Protein AF-A0A8S3JGA9-F1 (afdb_monomer_lite)

pLDDT: mean 80.51, std 12.79, range [36.28, 93.25]

Radius of gyration: 20.14 Å; chains: 1; bounding box: 52×30×58 Å

Structure (mmCIF, N/CA/C/O backbone):
data_AF-A0A8S3JGA9-F1
#
_entry.id   AF-A0A8S3JGA9-F1
#
loop_
_atom_site.group_PDB
_atom_site.id
_atom_site.type_symbol
_atom_site.label_atom_id
_atom_site.label_alt_id
_atom_site.label_comp_id
_atom_site.label_asym_id
_atom_site.label_entity_id
_atom_site.label_seq_id
_atom_site.pdbx_PDB_ins_code
_atom_site.Cartn_x
_atom_site.Cartn_y
_atom_site.Cartn_z
_atom_site.occupancy
_atom_site.B_iso_or_equiv
_atom_site.auth_seq_id
_atom_site.auth_comp_id
_atom_site.auth_asym_id
_atom_site.auth_atom_id
_atom_site.pdbx_PDB_model_num
ATOM 1 N N . ASN A 1 1 ? 4.092 7.986 -29.849 1.00 61.78 1 ASN A N 1
ATOM 2 C CA . ASN A 1 1 ? 4.855 7.633 -28.631 1.00 61.78 1 ASN A CA 1
ATOM 3 C C . ASN A 1 1 ? 3.960 7.201 -27.460 1.00 61.78 1 ASN A C 1
ATOM 5 O O . ASN A 1 1 ? 4.454 6.544 -26.558 1.00 61.78 1 ASN A O 1
ATOM 9 N N . GLU A 1 2 ? 2.647 7.481 -27.481 1.00 66.56 2 GLU A N 1
ATOM 10 C CA . GLU A 1 2 ? 1.699 7.050 -26.429 1.00 66.56 2 GLU A CA 1
ATOM 11 C C . GLU A 1 2 ? 1.536 5.533 -26.301 1.00 66.56 2 GLU A C 1
ATOM 13 O O . GLU A 1 2 ? 1.469 5.021 -25.193 1.00 66.56 2 GLU A O 1
ATOM 18 N N . ARG A 1 3 ? 1.563 4.780 -27.409 1.00 68.38 3 ARG A N 1
ATOM 19 C CA . ARG A 1 3 ? 1.464 3.308 -27.362 1.00 68.38 3 ARG A CA 1
ATOM 20 C C . ARG A 1 3 ? 2.550 2.651 -26.500 1.00 68.38 3 ARG A C 1
ATOM 22 O O . ARG A 1 3 ? 2.265 1.692 -25.795 1.00 68.38 3 ARG A O 1
ATOM 29 N N . ALA A 1 4 ? 3.778 3.172 -26.555 1.00 73.31 4 ALA A N 1
ATOM 30 C CA . ALA A 1 4 ? 4.890 2.668 -25.750 1.00 73.31 4 ALA A CA 1
ATOM 31 C C . ALA A 1 4 ? 4.746 3.063 -24.272 1.00 73.31 4 ALA A C 1
ATOM 33 O O . ALA A 1 4 ? 5.053 2.261 -23.396 1.00 73.31 4 ALA A O 1
ATOM 34 N N . LYS A 1 5 ? 4.227 4.270 -23.999 1.00 77.00 5 LYS A N 1
ATOM 35 C CA . LYS A 1 5 ? 3.922 4.733 -22.639 1.00 77.00 5 LYS A CA 1
ATOM 36 C C . LYS A 1 5 ? 2.852 3.852 -21.987 1.00 77.00 5 LYS A C 1
ATOM 38 O O . LYS A 1 5 ? 3.077 3.358 -20.889 1.00 77.00 5 LYS A O 1
ATOM 43 N N . ASN A 1 6 ? 1.754 3.583 -22.694 1.00 80.38 6 ASN A N 1
ATOM 44 C CA . ASN A 1 6 ? 0.661 2.749 -22.186 1.00 80.38 6 ASN A CA 1
ATOM 45 C C . ASN A 1 6 ? 1.147 1.326 -21.886 1.00 80.38 6 ASN A C 1
ATOM 47 O O . ASN A 1 6 ? 0.942 0.828 -20.787 1.00 80.38 6 ASN A O 1
ATOM 51 N N . SER A 1 7 ? 1.921 0.728 -22.799 1.00 84.44 7 SER A N 1
ATOM 52 C CA . SER A 1 7 ? 2.502 -0.602 -22.576 1.00 84.44 7 SER A CA 1
ATOM 53 C C . SER A 1 7 ? 3.441 -0.666 -21.364 1.00 84.44 7 SER A C 1
ATOM 55 O O . SER A 1 7 ? 3.545 -1.721 -20.741 1.00 84.44 7 SER A O 1
ATOM 57 N N . ALA A 1 8 ? 4.150 0.420 -21.040 1.00 87.69 8 ALA A N 1
ATOM 58 C CA . ALA A 1 8 ? 5.015 0.472 -19.864 1.00 87.69 8 ALA A CA 1
ATOM 59 C C . ALA A 1 8 ? 4.201 0.573 -18.565 1.00 87.69 8 ALA A C 1
ATOM 61 O O . ALA A 1 8 ? 4.520 -0.115 -17.598 1.00 87.69 8 ALA A O 1
ATOM 62 N N . VAL A 1 9 ? 3.135 1.380 -18.556 1.00 89.62 9 VAL A N 1
ATOM 63 C CA . VAL A 1 9 ? 2.206 1.476 -17.418 1.00 89.62 9 VAL A CA 1
ATOM 64 C C . VAL A 1 9 ? 1.517 0.131 -17.176 1.00 89.62 9 VAL A C 1
ATOM 66 O O . VAL A 1 9 ? 1.489 -0.338 -16.041 1.00 89.62 9 VAL A O 1
ATOM 69 N N . ASP A 1 10 ? 1.080 -0.554 -18.235 1.00 91.31 10 ASP A N 1
ATOM 70 C CA . ASP A 1 10 ? 0.494 -1.896 -18.143 1.00 91.31 10 ASP A CA 1
ATOM 71 C C . ASP A 1 10 ? 1.479 -2.915 -17.550 1.00 91.31 10 ASP A C 1
ATOM 73 O O . ASP A 1 10 ? 1.123 -3.691 -16.663 1.00 91.31 10 ASP A O 1
ATOM 77 N N . ALA A 1 11 ? 2.746 -2.887 -17.978 1.00 91.88 11 ALA A N 1
ATOM 78 C CA . ALA A 1 11 ? 3.778 -3.760 -17.422 1.00 91.88 11 ALA A CA 1
ATOM 79 C C . ALA A 1 11 ? 4.012 -3.505 -15.922 1.00 91.88 11 ALA A C 1
ATOM 81 O O . ALA A 1 11 ? 4.147 -4.455 -15.147 1.00 91.88 11 ALA A O 1
ATOM 82 N N . VAL A 1 12 ? 4.025 -2.235 -15.499 1.00 91.69 12 VAL A N 1
ATOM 83 C CA . VAL A 1 12 ? 4.119 -1.869 -14.078 1.00 91.69 12 VAL A CA 1
ATOM 84 C C . VAL A 1 12 ? 2.884 -2.353 -13.319 1.00 91.69 12 VAL A C 1
ATOM 86 O O . VAL A 1 12 ? 3.034 -2.964 -12.263 1.00 91.69 12 VAL A O 1
ATOM 89 N N . ASN A 1 13 ? 1.683 -2.170 -13.870 1.00 92.88 13 ASN A N 1
ATOM 90 C CA . ASN A 1 13 ? 0.442 -2.671 -13.280 1.00 92.88 13 ASN A CA 1
ATOM 91 C C . ASN A 1 13 ? 0.488 -4.185 -13.054 1.00 92.88 13 ASN A C 1
ATOM 93 O O . ASN A 1 13 ? 0.183 -4.642 -11.954 1.00 92.88 13 ASN A O 1
ATOM 97 N N . TYR A 1 14 ? 0.930 -4.969 -14.041 1.00 93.25 14 TYR A N 1
ATOM 98 C CA . TYR A 1 14 ? 1.055 -6.420 -13.881 1.00 93.25 14 TYR A CA 1
ATOM 99 C C . TYR A 1 14 ? 2.084 -6.814 -12.823 1.00 93.25 14 TYR A C 1
ATOM 101 O O . TYR A 1 14 ? 1.821 -7.708 -12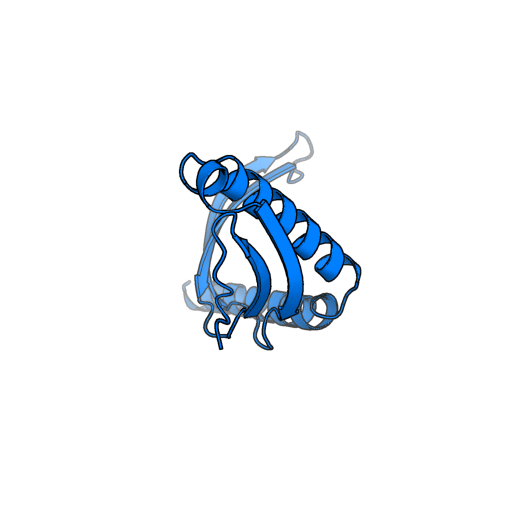.016 1.00 93.25 14 TYR A O 1
ATOM 109 N N . LEU A 1 15 ? 3.230 -6.129 -12.778 1.00 92.62 15 LEU A N 1
ATOM 110 C CA . LEU A 1 15 ? 4.239 -6.366 -11.748 1.00 92.62 15 LEU A CA 1
ATOM 111 C C . LEU A 1 15 ? 3.682 -6.078 -10.347 1.00 92.62 15 LEU A C 1
ATOM 113 O O . LEU A 1 15 ? 3.851 -6.886 -9.436 1.00 92.62 15 LEU A O 1
ATOM 117 N N . PHE A 1 16 ? 2.987 -4.953 -10.173 1.00 90.56 16 PHE A N 1
ATOM 118 C CA . PHE A 1 16 ? 2.372 -4.593 -8.897 1.00 90.56 16 PHE A CA 1
ATOM 119 C C . PHE A 1 16 ? 1.245 -5.543 -8.508 1.00 90.56 16 PHE A C 1
ATOM 121 O O . PHE A 1 16 ? 1.171 -5.933 -7.347 1.00 90.56 16 PHE A O 1
ATOM 128 N N . GLN A 1 17 ? 0.412 -5.975 -9.454 1.00 91.12 17 GLN A N 1
ATOM 129 C CA . GLN A 1 17 ? -0.629 -6.971 -9.204 1.00 91.12 17 GLN A CA 1
ATOM 130 C C . GLN A 1 17 ? -0.036 -8.296 -8.725 1.00 91.12 17 GLN A C 1
ATOM 132 O O . GLN A 1 17 ? -0.534 -8.871 -7.757 1.00 91.12 17 GLN A O 1
ATOM 137 N N . PHE A 1 18 ? 1.045 -8.752 -9.359 1.00 90.94 18 PHE A N 1
ATOM 138 C CA . PHE A 1 18 ? 1.764 -9.951 -8.942 1.00 90.94 18 PHE A CA 1
ATOM 139 C C . PHE A 1 18 ? 2.326 -9.801 -7.521 1.00 90.94 18 PHE A C 1
ATOM 141 O O . PHE A 1 18 ? 2.004 -10.599 -6.640 1.00 90.94 18 PHE A O 1
ATOM 148 N N . LEU A 1 19 ? 3.078 -8.726 -7.260 1.00 89.25 19 LEU A N 1
ATOM 149 C CA . LEU A 1 19 ? 3.647 -8.458 -5.935 1.00 89.25 19 LEU A CA 1
ATOM 150 C C . LEU A 1 19 ? 2.565 -8.300 -4.865 1.00 89.25 19 LEU A C 1
ATOM 152 O O . LEU A 1 19 ? 2.726 -8.772 -3.743 1.00 89.25 19 LEU A O 1
ATOM 156 N N . PHE A 1 20 ? 1.447 -7.657 -5.196 1.00 88.31 20 PHE A N 1
ATOM 157 C CA . PHE A 1 20 ? 0.319 -7.501 -4.290 1.00 88.31 20 PHE A CA 1
ATOM 158 C C . PHE A 1 20 ? -0.284 -8.854 -3.923 1.00 88.31 20 PHE A C 1
ATOM 160 O O . PHE A 1 20 ? -0.535 -9.103 -2.748 1.00 88.31 20 PHE A O 1
ATOM 167 N N . GLN A 1 21 ? -0.476 -9.750 -4.892 1.00 87.06 21 GLN A N 1
ATOM 168 C CA . GLN A 1 21 ? -0.989 -11.091 -4.613 1.00 87.06 21 GLN A CA 1
ATOM 169 C C . GLN A 1 21 ? -0.045 -11.914 -3.732 1.00 87.06 21 GLN A C 1
ATOM 171 O O . GLN A 1 21 ? -0.531 -12.655 -2.880 1.00 87.06 21 GLN A O 1
ATOM 176 N N . GLU A 1 22 ? 1.272 -11.757 -3.880 1.00 86.31 22 GLU A N 1
ATOM 177 C CA . GLU A 1 22 ? 2.246 -12.422 -3.006 1.00 86.31 22 GLU A CA 1
ATOM 178 C C . GLU A 1 22 ? 2.307 -11.799 -1.603 1.00 86.31 22 GLU A C 1
ATOM 180 O O . GLU A 1 22 ? 2.433 -12.500 -0.596 1.00 86.31 22 GLU A O 1
ATOM 185 N N . LEU A 1 23 ? 2.216 -10.471 -1.511 1.00 85.12 23 LEU A N 1
ATOM 186 C CA . LEU A 1 23 ? 2.393 -9.745 -0.255 1.00 85.12 23 LEU A CA 1
ATOM 187 C C . LEU A 1 23 ? 1.114 -9.630 0.574 1.00 85.12 23 LEU A C 1
ATOM 189 O O . LEU A 1 23 ? 1.229 -9.505 1.794 1.00 85.12 23 LEU A O 1
ATOM 193 N N . LYS A 1 24 ? -0.081 -9.687 -0.032 1.00 81.50 24 LYS A N 1
ATOM 194 C CA . LYS A 1 24 ? -1.364 -9.474 0.669 1.00 81.50 24 LYS A CA 1
ATOM 195 C C . LYS A 1 24 ? -1.561 -10.415 1.859 1.00 81.50 24 LYS A C 1
ATOM 197 O O . LYS A 1 24 ? -2.071 -9.989 2.891 1.00 81.50 24 LYS A O 1
ATOM 202 N N . ASP A 1 25 ? -1.086 -11.656 1.744 1.00 78.62 25 ASP A N 1
ATOM 203 C CA . ASP A 1 25 ? -1.197 -12.677 2.795 1.00 78.62 25 ASP A CA 1
ATOM 204 C C . ASP A 1 25 ? 0.082 -12.782 3.650 1.00 78.62 25 ASP A C 1
ATOM 206 O O . ASP A 1 25 ? 0.179 -13.600 4.567 1.00 78.62 25 ASP A O 1
ATOM 210 N N . SER A 1 26 ? 1.082 -11.934 3.385 1.00 85.38 26 SER A N 1
ATOM 211 C CA . SER A 1 26 ? 2.341 -11.929 4.122 1.00 85.38 26 SER A CA 1
ATOM 212 C C . SER A 1 26 ? 2.157 -11.383 5.535 1.00 85.38 26 SER A C 1
ATOM 214 O O . SER A 1 26 ? 1.639 -10.283 5.756 1.00 85.38 26 SER A O 1
ATOM 216 N N . SER A 1 27 ? 2.713 -12.096 6.516 1.00 83.94 27 SER A N 1
ATOM 217 C CA . SER A 1 27 ? 2.780 -11.630 7.905 1.00 83.94 27 SER A CA 1
ATOM 218 C C . SER A 1 27 ? 3.524 -10.296 8.046 1.00 83.94 27 SER A C 1
ATOM 220 O O . SER A 1 27 ? 3.235 -9.526 8.964 1.00 83.94 27 SER A O 1
ATOM 222 N N . ARG A 1 28 ? 4.449 -9.984 7.124 1.00 84.50 28 ARG A N 1
ATOM 223 C CA . ARG A 1 28 ? 5.194 -8.717 7.110 1.00 84.50 28 ARG A CA 1
ATOM 224 C C . ARG A 1 28 ? 4.308 -7.540 6.743 1.00 84.50 28 ARG A C 1
ATOM 226 O O . ARG A 1 28 ? 4.273 -6.576 7.504 1.00 84.50 28 ARG A O 1
ATOM 233 N N . LEU A 1 29 ? 3.575 -7.636 5.630 1.00 83.06 29 LEU A N 1
ATOM 234 C CA . LEU A 1 29 ? 2.595 -6.617 5.254 1.00 83.06 29 LEU A CA 1
ATOM 235 C C . LEU A 1 29 ? 1.564 -6.477 6.369 1.00 83.06 29 LEU A C 1
ATOM 237 O O . LEU A 1 29 ? 1.225 -5.361 6.763 1.00 83.06 29 LEU A O 1
ATOM 241 N N . ARG A 1 30 ? 1.151 -7.614 6.949 1.00 82.19 30 ARG A N 1
ATOM 242 C CA . ARG A 1 30 ? 0.187 -7.601 8.036 1.00 82.19 30 ARG A CA 1
ATOM 243 C C . ARG A 1 30 ? 0.678 -6.780 9.226 1.00 82.19 30 ARG A C 1
ATOM 245 O O . ARG A 1 30 ? -0.018 -5.894 9.714 1.00 82.19 30 ARG A O 1
ATOM 252 N N . ARG A 1 31 ? 1.900 -7.058 9.679 1.00 85.88 31 ARG A N 1
ATOM 253 C CA . ARG A 1 31 ? 2.547 -6.351 10.789 1.00 85.88 31 ARG A CA 1
ATOM 254 C C . ARG A 1 31 ? 2.777 -4.875 10.474 1.00 85.88 31 ARG A C 1
ATOM 256 O O . ARG A 1 31 ? 2.566 -4.042 11.349 1.00 85.88 31 ARG A O 1
ATOM 263 N N . TYR A 1 32 ? 3.194 -4.560 9.249 1.00 86.56 32 TYR A N 1
ATOM 264 C CA . TYR A 1 32 ? 3.406 -3.186 8.805 1.00 86.56 32 TYR A CA 1
ATOM 265 C C . TYR A 1 32 ? 2.106 -2.377 8.852 1.00 86.56 32 TYR A C 1
ATOM 267 O O . TYR A 1 32 ? 2.073 -1.320 9.476 1.00 86.56 32 TYR A O 1
ATOM 275 N N . LEU A 1 33 ? 1.021 -2.905 8.279 1.00 83.88 33 LEU A N 1
ATOM 276 C CA . LEU A 1 33 ? -0.283 -2.242 8.284 1.00 83.88 33 LEU A CA 1
ATOM 277 C C . LEU A 1 33 ? -0.834 -2.074 9.699 1.00 83.88 33 LEU A C 1
ATOM 279 O O . LEU A 1 33 ? -1.318 -0.997 10.029 1.00 83.88 33 LEU A O 1
ATOM 283 N N . MET A 1 34 ? -0.693 -3.086 10.561 1.00 84.38 34 MET A N 1
ATOM 284 C CA . MET A 1 34 ? -1.063 -2.953 11.975 1.00 84.38 34 MET A CA 1
ATOM 285 C C . MET A 1 34 ? -0.284 -1.840 12.669 1.00 84.38 34 MET A C 1
ATOM 287 O O . MET A 1 34 ? -0.875 -1.039 13.384 1.00 84.38 34 MET A O 1
ATOM 291 N N . HIS A 1 35 ? 1.025 -1.754 12.439 1.00 88.00 35 HIS A N 1
ATOM 292 C CA . HIS A 1 35 ? 1.846 -0.711 13.044 1.00 88.00 35 HIS A CA 1
ATOM 293 C C . HIS A 1 35 ? 1.517 0.688 12.506 1.00 88.00 35 HIS A C 1
ATOM 295 O O . HIS A 1 35 ? 1.492 1.657 13.269 1.00 88.00 35 HIS A O 1
ATOM 301 N N . LYS A 1 36 ? 1.232 0.795 11.203 1.00 88.06 36 LYS A N 1
ATOM 302 C CA . LYS A 1 36 ? 0.835 2.055 10.576 1.00 88.06 36 LYS A CA 1
ATOM 303 C C . LYS A 1 36 ? -0.516 2.519 11.114 1.00 88.06 36 LYS A C 1
ATOM 305 O O . LYS A 1 36 ? -0.596 3.637 11.601 1.00 88.06 36 LYS A O 1
ATOM 310 N N . LEU A 1 37 ? -1.526 1.648 11.124 1.00 85.25 37 LEU A N 1
ATOM 311 C CA . LEU A 1 37 ? -2.844 1.954 11.684 1.00 85.25 37 LEU A CA 1
ATOM 312 C C . LEU A 1 37 ? -2.770 2.316 13.171 1.00 85.25 37 LEU A C 1
ATOM 314 O O . LEU A 1 37 ? -3.384 3.289 13.582 1.00 85.25 37 LEU A O 1
ATOM 318 N N . ASP A 1 38 ? -1.984 1.593 13.971 1.00 83.69 38 ASP A N 1
ATOM 319 C CA . ASP A 1 38 ? -1.771 1.928 15.385 1.00 83.69 38 ASP A CA 1
ATOM 320 C C . ASP A 1 38 ? -1.150 3.325 15.560 1.00 83.69 38 ASP A C 1
ATOM 322 O O . ASP A 1 38 ? -1.560 4.084 16.436 1.00 83.69 38 ASP A O 1
ATOM 326 N N . THR A 1 39 ? -0.205 3.703 14.696 1.00 87.25 39 THR A N 1
ATOM 327 C CA . THR A 1 39 ? 0.375 5.057 14.688 1.00 87.25 39 THR A CA 1
ATOM 328 C C . THR A 1 39 ? -0.678 6.119 14.352 1.00 87.25 39 THR A C 1
ATOM 330 O O . THR A 1 39 ? -0.843 7.065 15.121 1.00 87.25 39 THR A O 1
ATOM 333 N N . GLU A 1 40 ? -1.456 5.929 13.283 1.00 84.56 40 GLU A N 1
ATOM 334 C CA . GLU A 1 40 ? -2.534 6.856 12.894 1.00 84.56 40 GLU A CA 1
ATOM 335 C C . GLU A 1 40 ? -3.626 6.954 13.982 1.00 84.56 40 GLU A C 1
ATOM 337 O O . GLU A 1 40 ? -4.109 8.036 14.317 1.00 84.56 40 GLU A O 1
ATOM 342 N N . PHE A 1 41 ? -3.995 5.834 14.616 1.00 81.81 41 PHE A N 1
ATOM 343 C CA . PHE A 1 41 ? -4.985 5.824 15.696 1.00 81.81 41 PHE A CA 1
ATOM 344 C C . PHE A 1 41 ? -4.475 6.480 16.977 1.00 81.81 41 PHE A C 1
ATOM 346 O O . PHE A 1 41 ? -5.255 7.115 17.690 1.00 81.81 41 PHE A O 1
ATOM 353 N N . LYS A 1 42 ? -3.177 6.381 17.279 1.00 80.19 42 LYS A N 1
ATOM 354 C CA . LYS A 1 42 ? -2.560 7.141 18.375 1.00 80.19 42 LYS A CA 1
ATOM 355 C C . LYS A 1 42 ? -2.646 8.640 18.122 1.00 80.19 42 LYS A C 1
ATOM 357 O O . LYS A 1 42 ? -2.962 9.387 19.049 1.00 80.19 42 LYS A O 1
ATOM 362 N N . GLU A 1 43 ? -2.418 9.080 16.890 1.00 79.00 43 GLU A N 1
ATOM 363 C CA . GLU A 1 43 ? -2.597 10.482 16.506 1.00 79.00 43 GLU A CA 1
ATOM 364 C C . GLU A 1 43 ? -4.058 10.921 16.663 1.00 79.00 43 GLU A C 1
ATOM 366 O O . GLU A 1 43 ? -4.332 11.935 17.312 1.00 79.00 43 GLU A O 1
ATOM 371 N N . LEU A 1 44 ? -5.012 10.104 16.202 1.00 75.62 44 LEU A N 1
ATOM 372 C CA . LEU A 1 44 ? -6.444 10.360 16.386 1.00 75.62 44 LEU A CA 1
ATOM 373 C C . LEU A 1 44 ? -6.851 10.416 17.863 1.00 75.62 44 LEU A C 1
ATOM 375 O O . LEU A 1 44 ? -7.579 11.328 18.257 1.00 75.62 44 LEU A O 1
ATOM 379 N N . LYS A 1 45 ? -6.347 9.512 18.710 1.00 66.62 45 LYS A N 1
ATOM 380 C CA . LYS A 1 45 ? -6.577 9.537 20.165 1.00 66.62 45 LYS A CA 1
ATOM 381 C C . LYS A 1 45 ? -6.017 10.807 20.814 1.00 66.62 45 LYS A C 1
ATOM 383 O O . LYS A 1 45 ? -6.613 11.337 21.748 1.00 66.62 45 LYS A O 1
ATOM 388 N N . ASN A 1 46 ? -4.896 11.315 20.308 1.00 68.50 46 ASN A N 1
ATOM 389 C CA . ASN A 1 46 ? -4.255 12.530 20.808 1.00 68.50 46 ASN A CA 1
ATOM 390 C C . ASN A 1 46 ? -4.913 13.828 20.314 1.00 68.50 46 ASN A C 1
ATOM 392 O O . ASN A 1 46 ? -4.646 14.894 20.882 1.00 68.50 46 ASN A O 1
ATOM 396 N N . SER A 1 47 ? -5.792 13.752 19.312 1.00 73.88 47 SER A N 1
ATOM 397 C CA . SER A 1 47 ? -6.611 14.879 18.864 1.00 73.88 47 SER A CA 1
ATOM 398 C C . SER A 1 47 ? -7.575 15.356 19.966 1.00 73.88 47 SER A C 1
ATOM 400 O O . SER A 1 47 ? -7.934 14.604 20.876 1.00 73.88 47 SER A O 1
ATOM 402 N N . ARG A 1 48 ? -8.021 16.622 19.900 1.00 57.75 48 ARG A N 1
ATOM 403 C CA . ARG A 1 48 ? -8.927 17.214 20.911 1.00 57.75 48 ARG A CA 1
ATOM 404 C C . ARG A 1 48 ? -10.215 16.401 21.108 1.00 57.75 48 ARG A C 1
ATOM 406 O O . ARG A 1 48 ? -10.673 16.281 22.238 1.00 57.75 48 ARG A O 1
ATOM 413 N N . THR A 1 49 ? -10.756 15.819 20.040 1.00 59.59 49 THR A N 1
ATOM 414 C CA . THR A 1 49 ? -11.958 14.971 20.081 1.00 59.59 49 THR A CA 1
ATOM 415 C C . THR A 1 49 ? -11.637 13.574 20.622 1.00 59.59 49 THR A C 1
ATOM 417 O O . THR A 1 49 ? -12.371 13.052 21.459 1.00 59.59 49 THR A O 1
ATOM 420 N N . GLY A 1 50 ? -10.499 12.990 20.231 1.00 60.00 50 GLY A N 1
ATOM 421 C CA . GLY A 1 50 ? -10.058 11.676 20.711 1.00 60.00 50 GLY A CA 1
ATOM 422 C C . GLY A 1 50 ? -9.860 11.619 22.227 1.00 60.00 50 GLY A C 1
ATOM 423 O O . GLY A 1 50 ? -10.323 10.679 22.865 1.00 60.00 50 GLY A O 1
ATOM 424 N N . LYS A 1 51 ? -9.276 12.665 22.827 1.00 62.22 51 LYS A N 1
ATOM 425 C CA . LYS A 1 51 ? -9.024 12.723 24.280 1.00 62.22 51 LYS A CA 1
ATOM 426 C C . LYS A 1 51 ? -10.287 12.761 25.141 1.00 62.22 51 LYS A C 1
ATOM 428 O O . LYS A 1 51 ? -10.239 12.327 26.287 1.00 62.22 51 LYS A O 1
ATOM 433 N N . ILE A 1 52 ? -11.384 13.307 24.617 1.00 61.09 52 ILE A N 1
ATOM 434 C CA . ILE A 1 52 ? -12.640 13.479 25.364 1.00 61.09 52 ILE A CA 1
ATOM 435 C C . ILE A 1 52 ? -13.537 12.247 25.214 1.00 61.09 52 ILE A C 1
ATOM 437 O O . ILE A 1 52 ? -14.231 11.874 26.158 1.00 61.09 52 ILE A O 1
ATOM 441 N N . PHE A 1 53 ? -13.516 11.599 24.047 1.00 63.97 53 PHE A N 1
ATOM 442 C CA . PHE A 1 53 ? -14.490 10.563 23.713 1.00 63.97 53 PHE A CA 1
ATOM 443 C C . PHE A 1 53 ? -13.908 9.150 23.645 1.00 63.97 53 PHE A C 1
ATOM 445 O O . PHE A 1 53 ? -14.649 8.212 23.915 1.00 63.97 53 PHE A O 1
ATOM 452 N N . VAL A 1 54 ? -12.616 8.966 23.341 1.00 69.00 54 VAL A N 1
ATOM 453 C CA . VAL A 1 54 ? -12.040 7.656 22.991 1.00 69.00 54 VAL A CA 1
ATOM 454 C C . VAL A 1 54 ? -11.018 7.185 24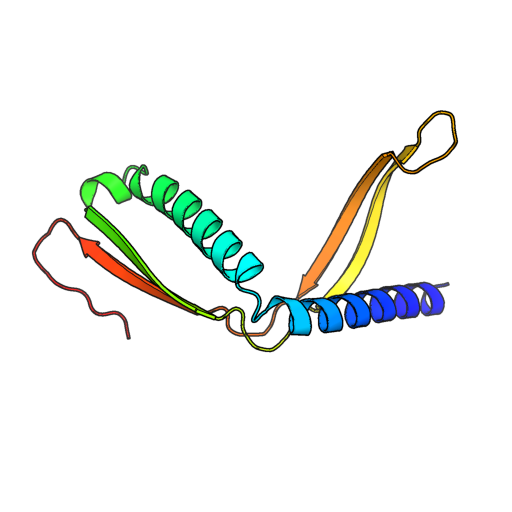.031 1.00 69.00 54 VAL A C 1
ATOM 456 O O . VAL A 1 54 ? -9.908 7.705 24.138 1.00 69.00 54 VAL A O 1
ATOM 459 N N . GLN A 1 55 ? -11.371 6.138 24.779 1.00 72.06 55 GLN A N 1
ATOM 460 C CA . GLN A 1 55 ? -10.497 5.523 25.779 1.00 72.06 55 GLN A CA 1
ATOM 461 C C . GLN A 1 55 ? -9.503 4.553 25.134 1.00 72.06 55 GLN A C 1
ATOM 463 O O . GLN A 1 55 ? -8.303 4.583 25.438 1.00 72.06 55 GLN A O 1
ATOM 468 N N . ASN A 1 56 ? -9.993 3.697 24.236 1.00 74.31 56 ASN A N 1
ATOM 469 C CA . ASN A 1 56 ? -9.196 2.653 23.606 1.00 74.31 56 ASN A CA 1
ATOM 470 C C . ASN A 1 56 ? -9.672 2.358 22.179 1.00 74.31 56 ASN A C 1
ATOM 472 O O . ASN A 1 56 ? -10.872 2.398 21.918 1.00 74.31 56 ASN A O 1
ATOM 476 N N . ILE A 1 57 ? -8.729 2.044 21.291 1.00 78.38 57 ILE A N 1
ATOM 477 C CA . ILE A 1 57 ? -8.984 1.552 19.933 1.00 78.38 57 ILE A CA 1
ATOM 478 C C . ILE A 1 57 ? -8.156 0.278 19.785 1.00 78.38 57 ILE A C 1
ATOM 480 O O . ILE A 1 57 ? -6.933 0.325 19.912 1.00 78.38 57 ILE A O 1
ATOM 484 N N . ILE A 1 58 ? -8.811 -0.854 19.545 1.00 78.69 58 ILE A N 1
ATOM 485 C CA . ILE A 1 58 ? -8.153 -2.134 19.275 1.00 78.69 58 ILE A CA 1
ATOM 486 C C . ILE A 1 58 ? -8.506 -2.551 17.855 1.00 78.69 58 ILE A C 1
ATOM 488 O O . ILE A 1 58 ? -9.674 -2.568 17.474 1.00 78.69 58 ILE A O 1
ATOM 492 N N . ILE A 1 59 ? -7.495 -2.920 17.073 1.00 80.38 59 ILE A N 1
ATOM 493 C CA . ILE A 1 59 ? -7.712 -3.458 15.734 1.00 80.38 59 ILE A CA 1
ATOM 494 C C . ILE A 1 59 ? -7.961 -4.960 15.854 1.00 80.38 59 ILE A C 1
ATOM 496 O O . ILE A 1 59 ? -7.055 -5.706 16.223 1.00 80.38 59 ILE A O 1
ATOM 500 N N . GLN A 1 60 ? -9.180 -5.408 15.549 1.00 81.12 60 GLN A N 1
ATOM 501 C CA . GLN A 1 60 ? -9.528 -6.831 15.583 1.00 81.12 60 GLN A CA 1
ATOM 502 C C . GLN A 1 60 ? -9.015 -7.554 14.336 1.00 81.12 60 GLN A C 1
ATOM 504 O O . GLN A 1 60 ? -8.378 -8.606 14.408 1.00 81.12 60 GLN A O 1
ATOM 509 N N . SER A 1 61 ? -9.321 -6.992 13.168 1.00 78.50 61 SER A N 1
ATOM 510 C CA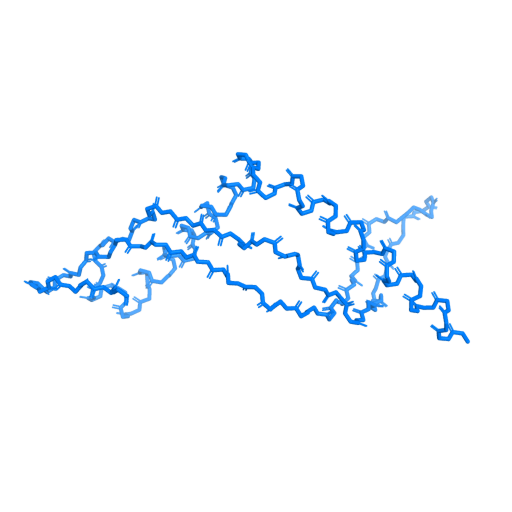 . SER A 1 61 ? -8.972 -7.572 11.878 1.00 78.50 61 SER A CA 1
ATOM 511 C C . SER A 1 61 ? -8.953 -6.503 10.795 1.00 78.50 61 SER A C 1
ATOM 513 O O . SER A 1 61 ? -9.478 -5.403 10.969 1.00 78.50 61 SER A O 1
ATOM 515 N N . PHE A 1 62 ? -8.331 -6.822 9.668 1.00 81.19 62 PHE A N 1
ATOM 516 C CA . PHE A 1 62 ? -8.389 -5.993 8.476 1.00 81.19 62 PHE A CA 1
ATOM 517 C C . PHE A 1 62 ? -8.189 -6.852 7.229 1.00 81.19 62 PHE A C 1
ATOM 519 O O . PHE A 1 62 ? -7.621 -7.944 7.298 1.00 81.19 62 PHE A O 1
ATOM 526 N N . SER A 1 63 ? -8.645 -6.336 6.094 1.00 81.44 63 SER A N 1
ATOM 527 C CA . SER A 1 63 ? -8.504 -6.927 4.772 1.00 81.44 63 SER A CA 1
ATOM 528 C C . SER A 1 63 ? -8.170 -5.826 3.774 1.00 81.44 63 SER A C 1
ATOM 530 O O . SER A 1 63 ? -8.850 -4.804 3.723 1.00 81.44 63 SER A O 1
ATOM 532 N N . VAL A 1 64 ? -7.127 -6.045 2.974 1.00 80.00 64 VAL A N 1
ATOM 533 C CA . VAL A 1 64 ? -6.673 -5.104 1.935 1.00 80.00 64 VAL A CA 1
ATOM 534 C C . VAL A 1 64 ? -7.413 -5.320 0.608 1.00 80.00 64 VAL A C 1
ATOM 536 O O . VAL A 1 64 ? -7.013 -4.790 -0.415 1.00 80.00 64 VAL A O 1
ATOM 539 N N . GLY A 1 65 ? -8.478 -6.122 0.605 1.00 83.31 65 GLY A N 1
ATOM 540 C CA . GLY A 1 65 ? -9.169 -6.502 -0.623 1.00 83.31 65 GLY A CA 1
ATOM 541 C C . GLY A 1 65 ? -8.416 -7.569 -1.425 1.00 83.31 65 GLY A C 1
ATOM 542 O O . GLY A 1 65 ? -7.403 -8.133 -1.000 1.00 83.31 65 GLY A O 1
ATOM 543 N N . LYS A 1 66 ? -8.972 -7.909 -2.586 1.00 80.94 66 LYS A N 1
ATOM 544 C CA . LYS A 1 66 ? -8.450 -8.903 -3.533 1.00 80.94 66 LYS A CA 1
ATOM 545 C C . LYS A 1 66 ? -7.762 -8.260 -4.736 1.00 80.94 66 LYS A C 1
ATOM 547 O O . LYS A 1 66 ? -6.914 -8.912 -5.344 1.00 80.94 66 LYS A O 1
ATOM 552 N N . LYS A 1 67 ? -8.122 -7.029 -5.100 1.00 85.19 67 LYS A N 1
ATOM 553 C CA . LYS A 1 67 ? -7.562 -6.317 -6.252 1.00 85.19 67 LYS A CA 1
ATOM 554 C C . LYS A 1 67 ? -6.477 -5.338 -5.815 1.00 85.19 67 LYS A C 1
ATOM 556 O O . LYS A 1 67 ? -6.619 -4.637 -4.821 1.00 85.19 67 LYS A O 1
ATOM 561 N N . CYS A 1 68 ? -5.404 -5.288 -6.593 1.00 85.88 68 CYS A N 1
ATOM 562 C CA . CYS A 1 68 ? -4.369 -4.268 -6.469 1.00 85.88 68 CYS A CA 1
ATOM 563 C C . CYS A 1 68 ? -4.875 -2.946 -7.082 1.00 85.88 68 CYS A C 1
ATOM 565 O O . CYS A 1 68 ? -5.613 -3.017 -8.072 1.00 85.88 68 CYS A O 1
ATOM 567 N N . PRO A 1 69 ? -4.483 -1.771 -6.551 1.00 87.88 69 PRO A N 1
ATOM 568 C CA . PRO A 1 69 ? -4.667 -0.500 -7.247 1.00 87.88 69 PRO A CA 1
ATOM 569 C C . PRO A 1 69 ? -4.124 -0.556 -8.681 1.00 87.88 69 PRO A C 1
ATOM 571 O O . PRO A 1 69 ? -3.094 -1.188 -8.930 1.00 87.88 69 PRO A O 1
ATOM 574 N N . ILE A 1 70 ? -4.811 0.102 -9.612 1.00 90.69 70 ILE A N 1
ATOM 575 C CA . ILE A 1 70 ? -4.391 0.207 -11.013 1.00 90.69 70 ILE A CA 1
ATOM 576 C C . ILE A 1 70 ? -3.848 1.612 -11.237 1.00 90.69 70 ILE A C 1
ATOM 578 O O . ILE A 1 70 ? -4.495 2.596 -10.893 1.00 90.69 70 ILE A O 1
ATOM 582 N N . PHE A 1 71 ? -2.653 1.703 -11.809 1.00 91.75 71 PHE A N 1
ATOM 583 C CA . PHE A 1 71 ? -2.043 2.970 -12.176 1.00 91.75 71 PHE A CA 1
ATOM 584 C C . PHE A 1 71 ? -2.522 3.409 -13.557 1.00 91.75 71 PHE A C 1
ATOM 586 O O . PHE A 1 71 ? -2.374 2.668 -14.533 1.00 91.75 71 PHE A O 1
ATOM 593 N N . SER A 1 72 ? -3.059 4.624 -13.619 1.00 90.12 72 SER A N 1
ATOM 594 C CA . SER A 1 72 ? -3.549 5.268 -14.840 1.00 90.12 72 SER A CA 1
ATOM 595 C C . SER A 1 72 ? -2.448 6.097 -15.513 1.00 90.12 72 SER A C 1
ATOM 597 O O . SER A 1 72 ? -2.365 6.144 -16.741 1.00 90.12 72 SER A O 1
ATOM 599 N N . ASP A 1 73 ? -1.544 6.698 -14.727 1.00 88.88 73 ASP A N 1
ATOM 600 C CA . ASP A 1 73 ? -0.359 7.395 -15.235 1.00 88.88 73 ASP A CA 1
ATOM 601 C C . ASP A 1 73 ? 0.824 7.335 -14.255 1.00 88.88 73 ASP A C 1
ATOM 603 O O . ASP A 1 73 ? 0.660 7.266 -13.035 1.00 88.88 73 ASP A O 1
ATOM 607 N N . ILE A 1 74 ? 2.038 7.386 -14.806 1.00 90.31 74 ILE A N 1
ATOM 608 C CA . ILE A 1 74 ? 3.301 7.380 -14.061 1.00 90.31 74 ILE A CA 1
ATOM 609 C C . ILE A 1 74 ? 4.206 8.467 -14.642 1.00 90.31 74 ILE A C 1
ATOM 611 O O . ILE A 1 74 ? 4.608 8.398 -15.807 1.00 90.31 74 ILE A O 1
ATOM 615 N N . GLN A 1 75 ? 4.554 9.463 -13.827 1.00 89.31 75 GLN A N 1
ATOM 616 C CA . GLN A 1 75 ? 5.381 10.601 -14.231 1.00 89.31 75 GLN A CA 1
ATOM 617 C C . GLN A 1 75 ? 6.623 10.713 -13.349 1.00 89.31 75 GLN A C 1
ATOM 619 O O . GLN A 1 75 ? 6.531 10.748 -12.126 1.00 89.31 75 GLN A O 1
ATOM 624 N N . LEU A 1 76 ? 7.800 10.789 -13.967 1.00 90.19 76 LEU A N 1
ATOM 625 C CA . LEU A 1 76 ? 9.058 11.016 -13.258 1.00 90.19 76 LEU A CA 1
ATOM 626 C C . LEU A 1 76 ? 9.276 12.524 -13.085 1.00 90.19 76 LEU A C 1
ATOM 628 O O . LEU A 1 76 ? 9.479 13.226 -14.073 1.00 90.19 76 LEU A O 1
ATOM 632 N N . GLU A 1 77 ? 9.259 13.015 -11.848 1.00 90.81 77 GLU A N 1
ATOM 633 C CA . GLU A 1 77 ? 9.441 14.442 -11.553 1.00 90.81 77 GLU A CA 1
ATOM 634 C C . GLU A 1 77 ? 10.916 14.805 -11.370 1.00 90.81 77 GLU A C 1
ATOM 636 O O . GLU A 1 77 ? 11.399 15.798 -11.912 1.00 90.81 77 GLU A O 1
ATOM 641 N N . ARG A 1 78 ? 11.658 13.986 -10.619 1.00 90.44 78 ARG A N 1
ATOM 642 C CA . ARG A 1 78 ? 13.078 14.215 -10.338 1.00 90.44 78 ARG A CA 1
ATOM 643 C C . ARG A 1 78 ? 13.832 12.896 -10.324 1.00 90.44 78 ARG A C 1
ATOM 645 O O . ARG A 1 78 ? 13.341 11.900 -9.808 1.00 90.44 78 ARG A O 1
ATOM 652 N N . GLN A 1 79 ? 15.056 12.916 -10.836 1.00 90.62 79 GLN A N 1
ATOM 653 C CA . GLN A 1 79 ? 16.036 11.851 -10.631 1.00 90.62 79 GLN A CA 1
ATOM 654 C C . GLN A 1 79 ? 17.369 12.475 -10.217 1.00 90.62 79 GLN A C 1
ATOM 656 O O . GLN A 1 79 ? 17.818 13.448 -10.822 1.00 90.62 79 GLN A O 1
ATOM 661 N N . GLU A 1 80 ? 17.993 11.918 -9.189 1.00 91.69 80 GLU A N 1
ATOM 662 C CA . GLU A 1 80 ? 19.351 12.232 -8.765 1.00 91.69 80 GLU A CA 1
ATOM 663 C C . GLU A 1 80 ? 20.242 11.031 -9.070 1.00 91.69 80 GLU A C 1
ATOM 665 O O . GLU A 1 80 ? 19.910 9.881 -8.753 1.00 91.69 80 GLU A O 1
ATOM 670 N N . ARG A 1 81 ? 21.376 11.303 -9.712 1.00 92.12 81 ARG A N 1
ATOM 671 C CA . ARG A 1 81 ? 22.373 10.289 -10.038 1.00 92.12 81 ARG A CA 1
ATOM 672 C C . ARG A 1 81 ? 23.682 10.603 -9.342 1.00 92.12 81 ARG A C 1
ATOM 674 O O . ARG A 1 81 ? 24.041 11.766 -9.192 1.00 92.12 81 ARG A O 1
ATOM 681 N N . ASP A 1 82 ? 24.364 9.548 -8.931 1.00 91.06 82 ASP A N 1
ATOM 682 C CA . ASP A 1 82 ? 25.698 9.630 -8.347 1.00 91.06 82 ASP A CA 1
ATOM 683 C C . ASP A 1 82 ? 26.776 9.855 -9.430 1.00 91.06 82 ASP A C 1
ATOM 685 O O . ASP A 1 82 ? 26.500 9.755 -10.628 1.00 91.06 82 ASP A O 1
ATOM 689 N N . GLU A 1 83 ? 28.026 10.088 -9.024 1.00 91.00 83 GLU A N 1
ATOM 690 C CA . GLU A 1 83 ? 29.194 10.286 -9.901 1.00 91.00 83 GLU A CA 1
ATOM 691 C C . GLU A 1 83 ? 29.427 9.110 -10.867 1.00 91.00 83 GLU A C 1
ATOM 693 O O . GLU A 1 83 ? 29.944 9.280 -11.970 1.00 91.00 83 GLU A O 1
ATOM 698 N N . ARG A 1 84 ? 28.981 7.906 -10.484 1.00 91.62 84 ARG A N 1
ATOM 699 C CA . ARG A 1 84 ? 29.008 6.689 -11.318 1.00 91.62 84 ARG A CA 1
ATOM 700 C C . ARG A 1 84 ? 27.814 6.566 -12.269 1.00 91.62 84 ARG A C 1
ATOM 702 O O . ARG A 1 84 ? 27.635 5.518 -12.884 1.00 91.62 84 ARG A O 1
ATOM 709 N N . ASN A 1 85 ? 26.980 7.603 -12.367 1.00 87.38 85 ASN A N 1
ATOM 710 C CA . ASN A 1 85 ? 25.737 7.634 -13.142 1.00 87.38 85 ASN A CA 1
ATOM 711 C C . ASN A 1 85 ? 24.693 6.589 -12.681 1.00 87.38 85 ASN A C 1
ATOM 713 O O . ASN A 1 85 ? 23.835 6.171 -13.458 1.00 87.38 85 ASN A O 1
ATOM 717 N N . LEU A 1 86 ? 24.758 6.167 -11.413 1.00 90.38 86 LEU A N 1
ATOM 718 C CA . LEU A 1 86 ? 23.782 5.269 -10.788 1.00 90.38 86 LEU A CA 1
ATOM 719 C C . LEU A 1 86 ? 22.635 6.078 -10.181 1.00 90.38 86 LEU A C 1
ATOM 721 O O . LEU A 1 86 ? 22.870 7.141 -9.610 1.00 90.38 86 LEU A O 1
ATOM 725 N N . ILE A 1 87 ? 21.402 5.576 -10.290 1.00 88.75 87 ILE A N 1
ATOM 726 C CA . ILE A 1 87 ? 20.230 6.218 -9.679 1.00 88.75 87 ILE A CA 1
ATOM 727 C C . ILE A 1 87 ? 20.370 6.122 -8.161 1.00 88.75 87 ILE A C 1
ATOM 729 O O . ILE A 1 87 ? 20.403 5.024 -7.607 1.00 88.75 87 ILE A O 1
ATOM 733 N N . LYS A 1 88 ? 20.455 7.279 -7.507 1.00 92.19 88 LYS A N 1
ATOM 734 C CA . LYS A 1 88 ? 20.548 7.389 -6.050 1.00 92.19 88 LYS A CA 1
ATOM 735 C C . LYS A 1 88 ? 19.178 7.639 -5.437 1.00 92.19 88 LYS A C 1
ATOM 737 O O . LYS A 1 88 ? 18.808 6.993 -4.464 1.00 92.19 88 LYS A O 1
ATOM 742 N N . GLU A 1 89 ? 18.423 8.552 -6.034 1.00 91.25 89 GLU A N 1
ATOM 743 C CA . GLU A 1 89 ? 17.080 8.907 -5.596 1.00 91.25 89 GLU A CA 1
ATOM 744 C C . GLU A 1 89 ? 16.239 9.295 -6.809 1.00 91.25 89 GLU A C 1
ATOM 746 O O . GLU A 1 89 ? 16.745 9.858 -7.783 1.00 91.25 89 GLU A O 1
ATOM 751 N N . PHE A 1 90 ? 14.947 9.000 -6.764 1.00 93.25 90 PHE A N 1
ATOM 752 C CA . PHE A 1 90 ? 14.007 9.525 -7.736 1.00 93.25 90 PHE A CA 1
ATOM 753 C C . PHE A 1 90 ? 12.659 9.797 -7.079 1.00 93.25 90 PHE A C 1
ATOM 755 O O . PHE A 1 90 ? 12.266 9.126 -6.127 1.00 93.25 90 PHE A O 1
ATOM 762 N N . VAL A 1 91 ? 11.955 10.783 -7.620 1.00 91.25 91 VAL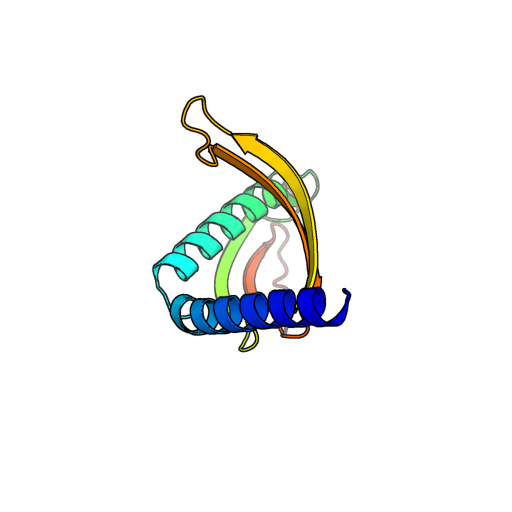 A N 1
ATOM 763 C CA . VAL A 1 91 ? 10.596 11.141 -7.234 1.00 91.25 91 VAL A CA 1
ATOM 764 C C . VAL A 1 91 ? 9.716 10.894 -8.443 1.00 91.25 91 VAL A C 1
ATOM 766 O O . VAL A 1 91 ? 9.924 11.486 -9.506 1.00 91.25 91 VAL A O 1
ATOM 769 N N . ALA A 1 92 ? 8.756 9.994 -8.280 1.00 90.31 92 ALA A N 1
ATOM 770 C CA . ALA A 1 92 ? 7.751 9.703 -9.283 1.00 90.31 92 ALA A CA 1
ATOM 771 C C . ALA A 1 92 ? 6.362 9.981 -8.713 1.00 90.31 92 ALA A C 1
ATOM 773 O O . ALA A 1 92 ? 6.067 9.640 -7.567 1.00 90.31 92 ALA A O 1
ATOM 774 N N . LYS A 1 93 ? 5.516 10.577 -9.545 1.00 91.38 93 LYS A N 1
ATOM 775 C CA . LYS A 1 93 ? 4.100 10.775 -9.288 1.00 91.38 93 LYS A CA 1
ATOM 776 C C . LYS A 1 93 ? 3.323 9.648 -9.956 1.00 91.38 93 LYS A C 1
ATOM 778 O O . LYS A 1 93 ? 3.504 9.383 -11.144 1.00 91.38 93 LYS A O 1
ATOM 783 N N . LEU A 1 94 ? 2.485 8.988 -9.168 1.00 90.88 94 LEU A N 1
ATOM 784 C CA . LEU A 1 94 ? 1.648 7.875 -9.595 1.00 90.88 94 LEU A CA 1
ATOM 785 C C . LEU A 1 94 ? 0.192 8.306 -9.470 1.00 90.88 94 LEU A C 1
ATOM 787 O O . LEU A 1 94 ? -0.210 8.772 -8.403 1.00 90.88 94 LEU A O 1
ATOM 791 N N . ASP A 1 95 ? -0.568 8.160 -10.548 1.00 90.56 95 ASP A N 1
ATOM 792 C CA . ASP A 1 95 ? -2.022 8.284 -10.521 1.00 90.56 95 ASP A CA 1
ATOM 793 C C . ASP A 1 95 ? -2.615 6.881 -10.389 1.00 90.56 95 ASP A C 1
ATOM 795 O O . ASP A 1 95 ? -2.329 6.024 -11.228 1.00 90.56 95 ASP A O 1
ATOM 799 N N . ALA A 1 96 ? -3.334 6.617 -9.298 1.00 89.38 96 ALA A N 1
ATOM 800 C CA . ALA A 1 96 ? -3.731 5.275 -8.892 1.00 89.38 96 ALA A CA 1
ATOM 801 C C . ALA A 1 96 ? -5.206 5.227 -8.498 1.00 89.38 96 ALA A C 1
ATOM 803 O O . ALA A 1 96 ? -5.630 5.915 -7.568 1.00 89.38 96 ALA A O 1
ATOM 804 N N . ASP A 1 97 ? -5.939 4.325 -9.139 1.00 88.25 97 ASP A N 1
ATOM 805 C CA . ASP A 1 97 ? -7.340 4.056 -8.861 1.00 88.25 97 ASP A CA 1
ATOM 806 C C . ASP A 1 97 ? -7.470 2.751 -8.073 1.00 88.25 97 ASP A C 1
ATOM 808 O O . ASP A 1 97 ? -6.955 1.694 -8.456 1.00 88.25 97 ASP A O 1
ATOM 812 N N . TYR A 1 98 ? -8.159 2.820 -6.935 1.00 87.38 98 TYR A N 1
ATOM 813 C CA . TYR A 1 98 ? -8.414 1.668 -6.080 1.00 87.38 98 TYR A CA 1
ATOM 814 C C . TYR A 1 98 ? -9.917 1.477 -5.887 1.00 87.38 98 TYR A C 1
ATOM 816 O O . TYR A 1 98 ? -10.577 2.261 -5.210 1.00 87.38 98 TYR A O 1
ATOM 824 N N . GLU A 1 99 ? -10.445 0.414 -6.492 1.00 81.81 99 GLU A N 1
ATOM 825 C CA . GLU A 1 99 ? -11.886 0.130 -6.533 1.00 81.81 99 GLU A CA 1
ATOM 826 C C . GLU A 1 99 ? -12.326 -1.015 -5.605 1.00 81.81 99 GLU A C 1
ATOM 828 O O . GLU A 1 99 ? -13.507 -1.359 -5.572 1.00 81.81 99 GLU A O 1
ATOM 833 N N . ASP A 1 100 ? -11.407 -1.659 -4.882 1.00 77.88 100 ASP A N 1
ATOM 834 C CA . ASP A 1 100 ? -11.757 -2.766 -3.984 1.00 77.88 100 ASP A CA 1
ATOM 835 C C . ASP A 1 100 ? -11.977 -2.294 -2.542 1.00 77.88 100 ASP A C 1
ATOM 837 O O . ASP A 1 100 ? -11.562 -1.213 -2.128 1.00 77.88 100 ASP A O 1
ATOM 841 N N . GLY A 1 101 ? -12.663 -3.105 -1.745 1.00 75.44 101 GLY A N 1
ATOM 842 C CA . GLY A 1 101 ? -12.952 -2.778 -0.358 1.00 75.44 101 GLY A CA 1
ATOM 843 C C . GLY A 1 101 ? -11.733 -3.009 0.531 1.00 75.44 101 GLY A C 1
ATOM 844 O O . GLY A 1 101 ? -11.351 -4.150 0.792 1.00 75.44 101 GLY A O 1
ATOM 845 N N . PHE A 1 102 ? -11.134 -1.925 1.030 1.00 82.12 102 PHE A N 1
ATOM 846 C CA . PHE A 1 102 ? -10.289 -1.984 2.222 1.00 82.12 102 PHE A CA 1
ATOM 847 C C . PHE A 1 102 ? -11.192 -1.995 3.457 1.00 82.12 102 PHE A C 1
ATOM 849 O O . PHE A 1 102 ? -11.957 -1.058 3.683 1.00 82.12 102 PHE A O 1
ATOM 856 N N . PHE A 1 103 ? -11.097 -3.050 4.261 1.00 82.62 103 PHE A N 1
ATOM 857 C CA . PHE A 1 103 ? -11.916 -3.215 5.458 1.00 82.62 103 PHE A CA 1
ATOM 858 C C . PHE A 1 103 ? -11.035 -3.280 6.695 1.00 82.62 103 PHE A C 1
ATOM 860 O O . PHE A 1 103 ? -10.047 -4.012 6.724 1.00 82.62 103 PHE A O 1
ATOM 867 N N . VAL A 1 104 ? -11.424 -2.566 7.747 1.00 83.25 104 VAL A N 1
ATOM 868 C CA . VAL A 1 104 ? -10.800 -2.653 9.072 1.00 83.25 104 VAL A CA 1
ATOM 869 C C . VAL A 1 104 ? -11.909 -2.789 10.097 1.00 83.25 104 VAL A C 1
ATOM 871 O O . VAL A 1 104 ? -12.840 -1.991 10.115 1.00 83.25 104 VAL A O 1
ATOM 874 N N . THR A 1 105 ? -11.801 -3.799 10.953 1.00 83.50 105 THR A N 1
ATOM 875 C CA . THR A 1 105 ? -12.696 -3.981 12.096 1.00 83.50 105 THR A CA 1
ATOM 876 C C . THR A 1 105 ? -12.005 -3.457 13.348 1.00 83.50 105 THR A C 1
ATOM 878 O O . THR A 1 105 ? -10.908 -3.911 13.695 1.00 83.50 105 THR A O 1
ATOM 881 N N . LEU A 1 106 ? -12.644 -2.497 14.014 1.00 83.62 106 LEU A N 1
ATOM 882 C CA . LEU A 1 106 ? -12.124 -1.819 15.197 1.00 83.62 106 LEU A CA 1
ATOM 883 C C . LEU A 1 106 ? -13.072 -2.015 16.376 1.00 83.62 106 LEU A C 1
ATOM 885 O O . LEU A 1 106 ? -14.269 -1.768 16.254 1.00 83.62 106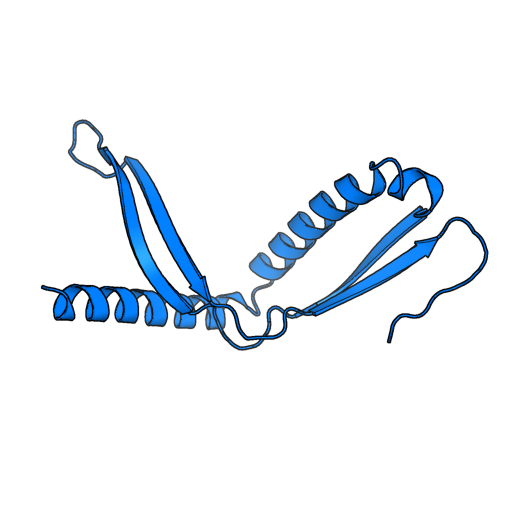 LEU A O 1
ATOM 889 N N . ASP A 1 107 ? -12.512 -2.352 17.532 1.00 81.81 107 ASP A N 1
ATOM 890 C CA . ASP A 1 107 ? -13.190 -2.184 18.811 1.00 81.81 107 ASP A CA 1
ATOM 891 C C . ASP A 1 107 ? -12.829 -0.823 19.387 1.00 81.81 107 ASP A C 1
ATOM 893 O O . ASP A 1 107 ? -11.660 -0.542 19.670 1.00 81.81 107 ASP A O 1
ATOM 897 N N . ILE A 1 108 ? -13.840 0.019 19.585 1.00 81.69 108 ILE A N 1
ATOM 898 C CA . ILE A 1 108 ? -13.668 1.353 20.152 1.00 81.69 108 ILE A CA 1
ATOM 899 C C . ILE A 1 108 ? -14.372 1.408 21.505 1.00 81.69 108 ILE A C 1
ATOM 901 O O . ILE A 1 108 ? -15.589 1.256 21.601 1.00 81.69 108 ILE A O 1
ATOM 905 N N . THR A 1 109 ? -13.604 1.678 22.560 1.00 79.19 109 THR A N 1
ATOM 906 C CA . THR A 1 109 ? -14.146 1.955 23.893 1.00 79.19 109 THR A CA 1
ATOM 907 C C . THR A 1 109 ? -14.256 3.460 24.078 1.00 79.19 109 THR A C 1
ATOM 909 O O . THR A 1 109 ? -13.242 4.163 24.082 1.00 79.19 109 THR A O 1
ATOM 912 N N . LEU A 1 110 ? -15.481 3.952 24.254 1.00 76.31 110 LEU A N 1
ATOM 913 C CA . LEU A 1 110 ? -15.755 5.362 24.519 1.00 76.31 110 LEU A CA 1
ATOM 914 C C . LEU A 1 110 ? -15.853 5.634 26.026 1.00 76.31 110 LEU A C 1
ATOM 916 O O . LEU A 1 110 ? -16.295 4.778 26.789 1.00 76.31 110 LEU A O 1
ATOM 920 N N . LEU A 1 111 ? -15.464 6.837 26.453 1.00 71.94 111 LEU A N 1
ATOM 921 C CA . LEU A 1 111 ? -15.463 7.238 27.871 1.00 71.94 111 LEU A CA 1
ATOM 922 C C . LEU A 1 111 ? -16.873 7.463 28.455 1.00 71.94 111 LEU A C 1
ATOM 924 O O . LEU A 1 111 ? -17.033 7.463 29.672 1.00 71.94 111 LEU A O 1
ATOM 928 N N . PHE A 1 112 ? -17.905 7.597 27.616 1.00 60.94 112 PHE A N 1
ATOM 929 C CA . PHE A 1 112 ? -19.296 7.754 28.051 1.00 60.94 112 PHE A CA 1
ATOM 930 C C . PHE A 1 112 ? -20.105 6.485 27.767 1.00 60.94 112 PHE A C 1
ATOM 932 O O . PHE A 1 112 ? -20.601 6.329 26.662 1.00 60.94 112 PHE A O 1
ATOM 939 N N . GLY A 1 113 ? -20.209 5.605 28.770 1.00 49.59 113 GLY A N 1
ATOM 940 C CA . GLY A 1 113 ? -21.306 4.678 29.137 1.00 49.59 113 GLY A CA 1
ATOM 941 C C . GLY A 1 113 ? -22.202 3.930 28.127 1.00 49.59 113 GLY A C 1
ATOM 942 O O . GLY A 1 113 ? -22.932 3.043 28.565 1.00 49.59 113 GLY A O 1
ATOM 943 N N . HIS A 1 114 ? -22.188 4.200 26.825 1.00 50.03 114 HIS A N 1
ATOM 944 C CA . HIS A 1 114 ? -23.060 3.570 25.838 1.00 50.03 114 HIS A CA 1
ATOM 945 C C . HIS A 1 114 ? -22.219 2.887 24.761 1.00 50.03 114 HIS A C 1
ATOM 947 O O . HIS A 1 114 ? -21.451 3.513 24.034 1.00 50.03 114 HIS A O 1
ATOM 953 N N . LYS A 1 115 ? -22.345 1.559 24.699 1.00 44.12 115 LYS A N 1
ATOM 954 C CA . LYS A 1 115 ? -21.720 0.714 23.680 1.00 44.12 115 LYS A CA 1
ATOM 955 C C . LYS A 1 115 ? -22.345 1.044 22.323 1.00 44.12 115 LYS A C 1
ATOM 957 O O . LYS A 1 115 ? -23.542 0.833 22.152 1.00 44.12 115 LYS A O 1
ATOM 962 N N . CYS A 1 116 ? -21.546 1.507 21.368 1.00 45.03 116 CYS A N 1
ATOM 963 C CA . CYS A 1 116 ? -21.957 1.597 19.970 1.00 45.03 116 CYS A CA 1
ATOM 964 C C . CYS A 1 116 ? -21.368 0.405 19.209 1.00 45.03 116 CYS A C 1
ATOM 966 O O . CYS A 1 116 ? -20.151 0.277 19.111 1.00 45.03 116 CYS A O 1
ATOM 968 N N . GLN A 1 117 ? -22.232 -0.468 18.691 1.00 36.28 117 GLN A N 1
ATOM 969 C CA . GLN A 1 117 ? -21.878 -1.446 17.663 1.00 36.28 117 GLN A CA 1
ATOM 970 C C . GLN A 1 117 ? -22.087 -0.783 16.301 1.00 36.28 117 GLN A C 1
A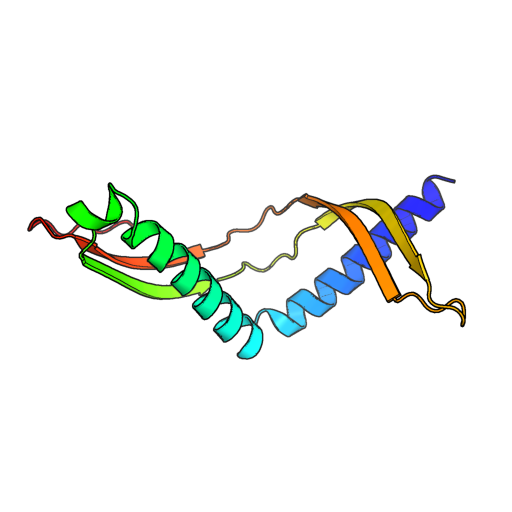TOM 972 O O . GLN A 1 117 ? -23.181 -0.300 16.018 1.00 36.28 117 GLN A O 1
ATOM 977 N N . LEU A 1 118 ? -21.044 -0.748 15.477 1.00 36.38 118 LEU A N 1
ATOM 978 C CA . LEU A 1 118 ? -21.148 -0.413 14.061 1.00 36.38 118 LEU A CA 1
ATOM 979 C C . LEU A 1 118 ? -21.085 -1.728 13.282 1.00 36.38 118 LEU A C 1
ATOM 981 O O . LEU A 1 118 ? -20.065 -2.416 13.318 1.00 36.38 118 LEU A O 1
ATOM 985 N N . SER A 1 119 ? -22.215 -2.082 12.671 1.00 37.84 119 SER A N 1
ATOM 986 C CA . SER A 1 119 ? -22.384 -3.169 11.700 1.00 37.84 119 SER A CA 1
ATOM 987 C C . SER A 1 119 ? -22.333 -2.625 10.284 1.00 37.84 119 SER A C 1
ATOM 989 O O . SER A 1 119 ? -23.023 -1.599 10.072 1.00 37.84 119 SER A O 1
#

Sequence (119 aa):
NERAKNSAVDAVNYLFQFLFQELKDSSRLRRYLMHKLDTEFKELKNSRTGKIFVQNIIIQSFSVGKKCPIFSDIQLERQERDERNLIKEFVAKLDADYEDGFFVTLDITLLFGHKCQLS

Organism: NCBI:txid392030

Foldseek 3Di:
DVVVQVVVLVVVQVVQQVVCQVCQPDPVVVVVVVVVVVVVVVVVCVDPVNVQWFDDKDWPDWGPFNGDWRWPHKAWDDFDADPVRHTPDTDMDTDTDDDGDTDTDMDTDTPDDDDDDDD

Secondary structure (DSSP, 8-state):
-HHHHHHHHHHHHHHHHHHHHHHTT-HHHHHHHHHHHHHHHHHHHHSHHHHHHEEEEEEEEEE--SSPPEEEEEEEEEEEE-TTS-EEEEEEEEEEE--S--EEEEEEEESSS------

InterPro domains:
  IPR031468 Synaptotagmin-like mitochondrial-lipid-binding domain [PS51847] (5-119)
  IPR039275 PDZ domain-containing protein 8 [PTHR21519] (4-119)
  IPR058801 PDZD8, N-terminal domain [PF26547] (9-119)